Protein AF-A0A5B7T544-F1 (afdb_monomer_lite)

pLDDT: mean 82.54, std 13.6, range [43.19, 95.56]

Radius of gyration: 13.0 Å; chains: 1; bounding box: 30×30×32 Å

Foldseek 3Di:
DAPVLLVVLLVLLVVLLVLLVVVPDDPLSVVLNVLSVVLSCCCPVVVDDDPRSLVSLVVSLLVNLVSQVPHDDDDDPVSLVSNVVNLVSNDDPPCVSSVVSNVSSPPD

Organism: NCBI:txid938155

Sequence (108 aa):
MKYNQQQKMLKLLIEFQQDLLLNINNETNQQIVELLNDGIFKLSKEKCQGLVFDNLVHDLVQQISLKIANGNVSFNTETRKAWSAIVNMKKGPSDNSLAYTLLNLFHW

Secondary structure (DSSP, 8-state):
--HHHHHHHHHH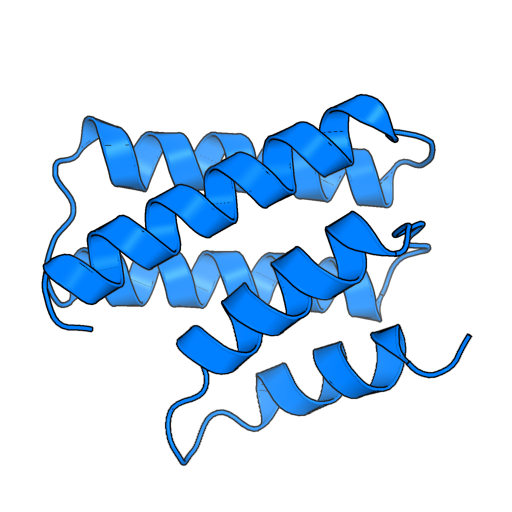HHHHHHHHHHT--SHHHHHHHHHHHHHHHHHHHS---HHHHHHHHHHHHHHHHHHHHHS-----HHHHHHHHHHHHHH--TT-GGGHHHHHHHS--

Structure (mmCIF, N/CA/C/O backbone):
data_AF-A0A5B7T544-F1
#
_entry.id   AF-A0A5B7T544-F1
#
loop_
_atom_site.group_PDB
_atom_site.id
_atom_site.type_symbol
_atom_site.label_atom_id
_atom_site.label_alt_id
_atom_site.label_comp_id
_atom_site.label_asym_id
_atom_site.label_entity_id
_atom_site.label_seq_id
_atom_site.pdbx_PDB_ins_code
_atom_site.Cartn_x
_atom_site.Cartn_y
_atom_site.Cartn_z
_atom_site.occupancy
_atom_site.B_iso_or_equiv
_atom_site.auth_seq_id
_atom_site.auth_comp_id
_atom_site.auth_asym_id
_atom_site.auth_atom_id
_atom_site.pdbx_PDB_model_num
ATOM 1 N N . MET A 1 1 ? -9.214 -4.407 11.052 1.00 82.81 1 MET A N 1
ATOM 2 C CA . MET A 1 1 ? -8.053 -3.968 11.854 1.00 82.81 1 MET A CA 1
ATOM 3 C C . MET A 1 1 ? -8.548 -3.159 13.051 1.00 82.81 1 MET A C 1
ATOM 5 O O . MET A 1 1 ? -9.561 -2.483 12.938 1.00 82.81 1 MET A O 1
ATOM 9 N N . LYS A 1 2 ? -7.877 -3.215 14.212 1.00 87.06 2 LYS A N 1
ATOM 10 C CA . LYS A 1 2 ? -8.159 -2.291 15.337 1.00 87.06 2 LYS A CA 1
ATOM 11 C C . LYS A 1 2 ? -7.650 -0.880 15.009 1.00 87.06 2 LYS A C 1
ATOM 13 O O . LYS A 1 2 ? -6.727 -0.752 14.213 1.00 87.06 2 LYS A O 1
ATOM 18 N N . TYR A 1 3 ? -8.153 0.161 15.676 1.00 85.75 3 TYR A N 1
ATOM 19 C CA . TYR A 1 3 ? -7.766 1.561 15.418 1.00 85.75 3 TYR A CA 1
ATOM 20 C C . TYR A 1 3 ? -6.241 1.797 15.353 1.00 85.75 3 TYR A C 1
ATOM 22 O O . TYR A 1 3 ? -5.741 2.320 14.362 1.00 85.75 3 TYR A O 1
ATOM 30 N N . ASN A 1 4 ? -5.469 1.311 16.334 1.00 88.94 4 ASN A N 1
ATOM 31 C CA . ASN A 1 4 ? -4.002 1.457 16.327 1.00 88.94 4 ASN A CA 1
ATOM 32 C C . ASN A 1 4 ? -3.333 0.747 15.134 1.00 88.94 4 ASN A C 1
ATOM 34 O O . ASN A 1 4 ? -2.304 1.194 14.632 1.00 88.94 4 ASN A O 1
ATOM 38 N N . GLN A 1 5 ? -3.913 -0.363 14.664 1.00 90.69 5 GLN A N 1
ATOM 39 C CA . GLN A 1 5 ? -3.453 -1.036 13.449 1.00 90.69 5 GLN A CA 1
ATOM 40 C C . GLN A 1 5 ? -3.816 -0.209 12.208 1.00 90.69 5 GLN A C 1
ATOM 42 O O . GLN A 1 5 ? -2.990 -0.073 11.320 1.00 90.69 5 GLN A O 1
ATOM 47 N N . GLN A 1 6 ? -4.997 0.406 12.159 1.00 90.56 6 GLN A N 1
ATOM 48 C CA . GLN A 1 6 ? -5.382 1.287 11.050 1.00 90.56 6 GLN A CA 1
ATOM 49 C C . GLN A 1 6 ? -4.447 2.500 10.945 1.00 90.56 6 GLN A C 1
ATOM 51 O O . GLN A 1 6 ? -3.937 2.793 9.868 1.00 90.56 6 GLN A O 1
ATOM 56 N N . GLN A 1 7 ? -4.103 3.132 12.070 1.00 91.75 7 GLN A N 1
ATOM 57 C CA . GLN A 1 7 ? -3.116 4.218 12.091 1.00 91.75 7 GLN A CA 1
ATOM 58 C C . GLN A 1 7 ? -1.733 3.766 11.607 1.00 91.75 7 GLN A C 1
ATOM 60 O O . GLN A 1 7 ? -1.095 4.453 10.810 1.00 91.75 7 GLN A O 1
ATOM 65 N N . LYS A 1 8 ? -1.270 2.594 12.059 1.00 93.62 8 LYS A N 1
ATOM 66 C CA . LYS A 1 8 ? 0.011 2.035 11.614 1.00 93.62 8 LYS A CA 1
ATOM 67 C C . LYS A 1 8 ? -0.004 1.680 10.122 1.00 93.62 8 LYS A C 1
ATOM 69 O O . LYS A 1 8 ? 0.983 1.943 9.447 1.00 93.62 8 LYS A O 1
ATOM 74 N N . MET A 1 9 ? -1.106 1.140 9.603 1.00 94.12 9 MET A N 1
ATOM 75 C CA . MET A 1 9 ? -1.281 0.871 8.173 1.00 94.12 9 MET A CA 1
ATOM 76 C C . MET A 1 9 ? -1.214 2.164 7.354 1.00 94.12 9 MET A C 1
ATOM 78 O O . MET A 1 9 ? -0.472 2.228 6.381 1.00 94.12 9 MET A O 1
ATOM 82 N N . LEU A 1 10 ? -1.932 3.211 7.772 1.00 94.25 10 LEU A N 1
ATOM 83 C CA . LEU A 1 10 ? -1.894 4.507 7.091 1.00 94.25 10 LEU A CA 1
ATOM 84 C C . LEU A 1 10 ? -0.475 5.087 7.067 1.00 94.25 10 LEU A C 1
ATOM 86 O O . LEU A 1 10 ? -0.025 5.560 6.028 1.00 94.25 10 LEU A O 1
ATOM 90 N N . LYS A 1 11 ? 0.249 4.999 8.188 1.00 94.44 11 LYS A N 1
ATOM 91 C CA . LYS A 1 11 ? 1.648 5.427 8.260 1.00 94.44 11 LYS A CA 1
ATOM 92 C C . LYS A 1 11 ? 2.535 4.655 7.274 1.00 94.44 11 LYS A C 1
ATOM 94 O O . LYS A 1 11 ? 3.283 5.287 6.540 1.00 94.44 11 LYS A O 1
ATOM 99 N N . LEU A 1 12 ? 2.408 3.328 7.215 1.00 94.81 12 LEU A N 1
ATOM 100 C CA . LEU A 1 12 ? 3.170 2.499 6.273 1.00 94.81 12 LEU A CA 1
ATOM 101 C C . LEU A 1 12 ? 2.866 2.847 4.809 1.00 94.81 12 LEU A C 1
ATOM 103 O O . LEU A 1 12 ? 3.784 2.883 3.997 1.00 94.81 12 LEU A O 1
ATOM 107 N N . LEU A 1 13 ? 1.600 3.119 4.467 1.00 95.50 13 LEU A N 1
ATOM 108 C CA . LEU A 1 13 ? 1.213 3.542 3.116 1.00 95.50 13 LEU A CA 1
ATOM 109 C C . LEU A 1 13 ? 1.864 4.879 2.731 1.00 95.50 13 LEU A C 1
ATOM 111 O O . LEU A 1 13 ? 2.354 5.009 1.612 1.00 95.50 13 LEU A O 1
ATOM 115 N N . ILE A 1 14 ? 1.906 5.843 3.657 1.00 94.25 14 ILE A N 1
ATOM 116 C CA . ILE A 1 14 ? 2.555 7.148 3.450 1.00 94.25 14 ILE A CA 1
ATOM 117 C C . ILE A 1 14 ? 4.072 6.992 3.286 1.00 94.25 14 ILE A C 1
ATOM 119 O O . ILE A 1 14 ? 4.643 7.563 2.364 1.00 94.25 14 ILE A O 1
ATOM 123 N N . GLU A 1 15 ? 4.725 6.207 4.147 1.00 93.50 15 GLU A N 1
ATOM 124 C CA . GLU A 1 15 ? 6.169 5.940 4.049 1.00 93.50 15 GLU A CA 1
ATOM 125 C C . GLU A 1 15 ? 6.510 5.268 2.711 1.00 93.50 15 GLU A C 1
ATOM 127 O O . GLU A 1 15 ? 7.385 5.730 1.983 1.00 93.50 15 GLU A O 1
ATOM 132 N N . PHE A 1 16 ? 5.740 4.248 2.322 1.00 93.81 16 PHE A N 1
ATOM 133 C CA . PHE A 1 16 ? 5.915 3.564 1.043 1.00 93.81 16 PHE A CA 1
ATOM 134 C C . PHE A 1 16 ? 5.755 4.505 -0.160 1.00 93.81 16 PHE A C 1
ATOM 136 O O . PHE A 1 16 ? 6.562 4.454 -1.086 1.00 93.81 16 PHE A O 1
ATOM 143 N N . GLN A 1 17 ? 4.747 5.382 -0.141 1.00 94.56 17 GLN A N 1
ATOM 144 C CA . GLN A 1 17 ? 4.524 6.400 -1.171 1.00 94.56 17 GLN A CA 1
ATOM 145 C C . GLN A 1 17 ? 5.708 7.373 -1.276 1.00 94.56 17 GLN A C 1
ATOM 147 O O . GLN A 1 17 ? 6.168 7.657 -2.382 1.00 94.56 17 GLN A O 1
ATOM 152 N N . GLN A 1 18 ? 6.206 7.879 -0.144 1.00 92.00 18 GLN A N 1
ATOM 153 C CA . GLN A 1 18 ? 7.342 8.803 -0.106 1.00 92.00 18 GLN A CA 1
ATOM 154 C C . GLN A 1 18 ? 8.610 8.157 -0.672 1.00 92.00 18 GLN A C 1
ATOM 156 O O . GLN A 1 18 ? 9.276 8.748 -1.522 1.00 92.00 18 GLN A O 1
ATOM 161 N N . ASP A 1 19 ? 8.899 6.920 -0.273 1.00 89.94 19 ASP A N 1
ATOM 162 C CA . ASP A 1 19 ? 10.060 6.180 -0.765 1.00 89.94 19 ASP A CA 1
ATOM 163 C C . ASP A 1 19 ? 9.964 5.887 -2.271 1.00 89.94 19 ASP A C 1
ATOM 165 O O . ASP A 1 19 ? 10.965 5.958 -2.991 1.00 89.94 19 ASP A O 1
ATOM 169 N N . LEU A 1 20 ? 8.762 5.590 -2.774 1.00 89.38 20 LEU A N 1
ATOM 170 C CA . LEU A 1 20 ? 8.503 5.392 -4.202 1.00 89.38 20 LEU A CA 1
ATOM 171 C C . LEU A 1 20 ? 8.681 6.674 -5.015 1.00 89.38 20 LEU A C 1
ATOM 173 O O . LEU A 1 20 ? 9.290 6.632 -6.083 1.00 89.38 20 LEU A O 1
ATOM 177 N N . LEU A 1 21 ? 8.187 7.805 -4.507 1.00 88.25 21 LEU A N 1
ATOM 178 C CA . LEU A 1 21 ? 8.339 9.121 -5.134 1.00 88.25 21 LEU A CA 1
ATOM 179 C C . LEU A 1 21 ? 9.813 9.501 -5.314 1.00 88.25 21 LEU A C 1
ATOM 181 O O . LEU A 1 21 ? 10.191 10.009 -6.367 1.00 88.25 21 LEU A O 1
ATOM 185 N N . LEU A 1 22 ? 10.652 9.209 -4.317 1.00 84.44 22 LEU A N 1
ATOM 186 C CA . LEU A 1 22 ? 12.094 9.469 -4.377 1.00 84.44 22 LEU A CA 1
ATOM 187 C C . LEU A 1 22 ? 12.828 8.597 -5.407 1.00 84.44 22 LEU A C 1
ATOM 189 O O . LEU A 1 22 ? 13.934 8.938 -5.818 1.00 84.44 22 LEU A O 1
ATOM 193 N N . ASN A 1 23 ? 12.231 7.478 -5.823 1.00 72.19 23 ASN A N 1
ATOM 194 C CA . ASN A 1 23 ? 12.846 6.478 -6.700 1.00 72.19 23 ASN A CA 1
ATOM 195 C C . ASN A 1 23 ? 12.007 6.217 -7.960 1.00 72.19 23 ASN A C 1
ATOM 197 O O . ASN A 1 23 ? 12.026 5.120 -8.528 1.00 72.19 23 ASN A O 1
ATOM 201 N N . ILE A 1 24 ? 11.237 7.215 -8.393 1.00 77.00 24 ILE A N 1
ATOM 202 C CA . ILE A 1 24 ? 10.339 7.082 -9.531 1.00 77.00 24 ILE A CA 1
ATOM 203 C C . ILE A 1 24 ? 11.157 7.013 -10.825 1.00 77.00 24 ILE A C 1
ATOM 205 O O . ILE A 1 24 ? 11.815 7.967 -11.232 1.00 77.00 24 ILE A O 1
ATOM 209 N N . ASN A 1 25 ? 11.181 5.838 -11.449 1.00 79.88 25 ASN A N 1
ATOM 210 C CA . ASN A 1 25 ? 12.036 5.584 -12.611 1.00 79.88 25 ASN A CA 1
ATOM 211 C C . ASN A 1 25 ? 11.326 4.832 -13.744 1.00 79.88 25 ASN A C 1
ATOM 213 O O . ASN A 1 25 ? 11.941 4.551 -14.769 1.00 79.88 25 ASN A O 1
ATOM 217 N N . ASN A 1 26 ? 10.045 4.499 -13.567 1.00 84.62 26 ASN A N 1
ATOM 218 C CA . ASN A 1 26 ? 9.234 3.824 -14.570 1.00 84.62 26 ASN A CA 1
ATOM 219 C C . ASN A 1 26 ? 7.746 4.180 -14.412 1.00 84.62 26 ASN A C 1
ATOM 221 O O . ASN A 1 26 ? 7.307 4.648 -13.358 1.00 84.62 26 ASN A O 1
ATOM 225 N N . GLU A 1 27 ? 6.983 3.929 -15.474 1.00 87.94 27 GLU A N 1
ATOM 226 C CA . GLU A 1 27 ? 5.547 4.206 -15.550 1.00 87.94 27 GLU A CA 1
ATOM 227 C C . GLU A 1 27 ? 4.739 3.416 -14.507 1.00 87.94 27 GLU A C 1
ATOM 229 O O . GLU A 1 27 ? 3.828 3.959 -13.887 1.00 87.94 27 GLU A O 1
ATOM 234 N N . THR A 1 28 ? 5.095 2.156 -14.236 1.00 87.88 28 THR A N 1
ATOM 235 C CA . THR A 1 28 ? 4.409 1.342 -13.220 1.00 87.88 28 THR A CA 1
ATOM 236 C C . THR A 1 28 ? 4.509 1.982 -11.833 1.00 87.88 28 THR A C 1
ATOM 238 O O . THR A 1 28 ? 3.512 2.069 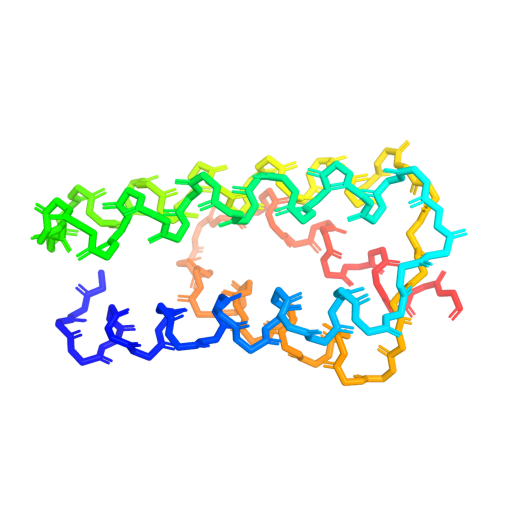-11.121 1.00 87.88 28 THR A O 1
ATOM 241 N N . ASN A 1 29 ? 5.690 2.481 -11.452 1.00 89.06 29 ASN A N 1
ATOM 242 C CA . ASN A 1 29 ? 5.912 3.187 -10.192 1.00 89.06 29 ASN A CA 1
ATOM 243 C C . ASN A 1 29 ? 5.080 4.484 -10.139 1.00 89.06 29 ASN A C 1
ATOM 245 O O . ASN A 1 29 ? 4.530 4.790 -9.084 1.00 89.06 29 ASN A O 1
ATOM 249 N N . GLN A 1 30 ? 4.937 5.212 -11.257 1.00 90.81 30 GLN A N 1
ATOM 250 C CA . GLN A 1 30 ? 4.062 6.394 -11.342 1.00 90.81 30 GLN A CA 1
ATOM 251 C C . GLN A 1 30 ? 2.598 6.043 -11.094 1.00 90.81 30 GLN A C 1
ATOM 253 O O . GLN A 1 30 ? 1.969 6.635 -10.220 1.00 90.81 30 GLN A O 1
ATOM 258 N N . GLN A 1 31 ? 2.089 5.015 -11.771 1.00 92.50 31 GLN A N 1
ATOM 259 C CA . GLN A 1 31 ? 0.716 4.547 -11.579 1.00 92.50 31 GLN A CA 1
ATOM 260 C C . GLN A 1 31 ? 0.471 4.070 -10.136 1.00 92.50 31 GLN A C 1
ATOM 262 O O . GLN A 1 31 ? -0.592 4.314 -9.569 1.00 92.50 31 GLN A O 1
ATOM 267 N N . ILE A 1 32 ? 1.452 3.411 -9.506 1.00 93.06 32 ILE A N 1
ATOM 268 C CA . ILE A 1 32 ? 1.360 3.006 -8.093 1.00 93.06 32 ILE A CA 1
ATOM 269 C C . ILE A 1 32 ? 1.298 4.233 -7.173 1.00 93.06 32 ILE A C 1
ATOM 271 O O . ILE A 1 32 ? 0.498 4.251 -6.239 1.00 93.06 32 ILE A O 1
ATOM 275 N N . VAL A 1 33 ? 2.111 5.260 -7.427 1.00 93.94 33 VAL A N 1
ATOM 276 C CA . VAL A 1 33 ? 2.093 6.512 -6.655 1.00 93.94 33 VAL A CA 1
ATOM 277 C C . VAL A 1 33 ? 0.749 7.231 -6.786 1.00 93.94 33 VAL A C 1
ATOM 279 O O . VAL A 1 33 ? 0.231 7.714 -5.782 1.00 93.94 33 VAL A O 1
ATOM 282 N N . GLU A 1 34 ? 0.154 7.273 -7.977 1.00 94.62 34 GLU A N 1
ATOM 283 C CA . GLU A 1 34 ? -1.178 7.857 -8.190 1.00 94.62 34 GLU A CA 1
ATOM 284 C C . GLU A 1 34 ? -2.254 7.126 -7.377 1.00 94.62 34 GLU A C 1
ATOM 286 O O . GLU A 1 34 ? -3.006 7.762 -6.636 1.00 94.62 34 GLU A O 1
ATOM 291 N N . LEU A 1 35 ? -2.260 5.788 -7.416 1.00 95.12 35 LEU A N 1
ATOM 292 C CA . LEU A 1 35 ? -3.158 4.974 -6.590 1.00 95.12 35 LEU A CA 1
ATOM 293 C C . LEU A 1 35 ? -2.966 5.250 -5.091 1.00 95.12 35 LEU A C 1
ATOM 295 O O . LEU A 1 35 ? -3.943 5.365 -4.347 1.00 95.12 35 LEU A O 1
ATOM 299 N N . LEU A 1 36 ? -1.713 5.373 -4.640 1.00 95.56 36 LEU A N 1
ATOM 300 C CA . LEU A 1 36 ? -1.391 5.692 -3.249 1.00 95.56 36 LEU A CA 1
ATOM 301 C C . LEU A 1 36 ? -1.878 7.087 -2.857 1.00 95.56 36 LEU A C 1
ATOM 303 O O . LEU A 1 36 ? -2.446 7.226 -1.778 1.00 95.56 36 LEU A O 1
ATOM 307 N N . ASN A 1 37 ? -1.705 8.098 -3.711 1.00 94.69 37 ASN A N 1
ATOM 308 C CA . ASN A 1 37 ? -2.182 9.457 -3.452 1.00 94.69 37 ASN A CA 1
ATOM 309 C C . ASN A 1 37 ? -3.694 9.468 -3.205 1.00 94.69 37 ASN A C 1
ATOM 311 O O . ASN A 1 37 ? -4.149 9.963 -2.171 1.00 94.69 37 ASN A O 1
ATOM 315 N N . ASP A 1 38 ? -4.460 8.863 -4.114 1.00 94.12 38 ASP A N 1
ATOM 316 C CA . ASP A 1 38 ? -5.918 8.796 -4.018 1.00 94.12 38 ASP A CA 1
ATOM 317 C C . ASP A 1 38 ? -6.370 7.994 -2.793 1.00 94.12 38 ASP A C 1
ATOM 319 O O . ASP A 1 38 ? -7.271 8.406 -2.054 1.00 94.12 38 ASP A O 1
ATOM 323 N N . GLY A 1 39 ? -5.729 6.849 -2.549 1.00 94.50 39 GLY A N 1
ATOM 324 C CA . GLY A 1 39 ? -6.022 5.982 -1.415 1.00 94.50 39 GLY A CA 1
ATOM 325 C C . GLY A 1 39 ? -5.733 6.650 -0.070 1.00 94.50 39 GLY A C 1
ATOM 326 O O . GLY A 1 39 ? -6.601 6.692 0.801 1.00 94.50 39 GLY A O 1
ATOM 327 N N . ILE A 1 40 ? -4.539 7.224 0.101 1.00 94.50 40 ILE A N 1
ATOM 328 C CA . ILE A 1 40 ? -4.128 7.932 1.323 1.00 94.50 40 ILE A CA 1
ATOM 329 C C . ILE A 1 40 ? -5.019 9.147 1.558 1.00 94.50 40 ILE A C 1
ATOM 331 O O . ILE A 1 40 ? -5.421 9.397 2.698 1.00 94.50 40 ILE A O 1
ATOM 335 N N . PHE A 1 41 ? -5.370 9.889 0.506 1.00 92.38 41 PHE A N 1
ATOM 336 C CA . PHE A 1 41 ? -6.287 11.014 0.622 1.00 92.38 41 PHE A CA 1
ATOM 337 C C . PHE A 1 41 ? -7.645 10.571 1.180 1.00 92.38 41 PHE A C 1
ATOM 339 O O . PHE A 1 41 ? -8.092 11.127 2.183 1.00 92.38 41 PHE A O 1
ATOM 346 N N . LYS A 1 42 ? -8.262 9.524 0.616 1.00 91.62 42 LYS A N 1
ATOM 347 C CA . LYS A 1 42 ? -9.537 8.980 1.118 1.00 91.62 42 LYS A CA 1
ATOM 348 C C . LYS A 1 42 ? -9.416 8.516 2.572 1.00 91.62 42 LYS A C 1
ATOM 350 O O . LYS A 1 42 ? -10.188 8.943 3.428 1.00 91.62 42 LYS A O 1
ATOM 355 N N . LEU A 1 43 ? -8.385 7.727 2.882 1.00 91.62 43 LEU A N 1
ATOM 356 C CA . LEU A 1 43 ? -8.150 7.193 4.229 1.00 91.62 43 LEU A CA 1
ATOM 357 C C . LEU A 1 43 ? -7.919 8.293 5.282 1.00 91.62 43 LEU A C 1
ATOM 359 O O . LEU A 1 43 ? -8.342 8.139 6.428 1.00 91.62 43 LEU A O 1
ATOM 363 N N . SER A 1 44 ? -7.255 9.392 4.913 1.00 86.38 44 SER A N 1
ATOM 364 C CA . SER A 1 44 ? -6.902 10.485 5.830 1.00 86.38 44 SER A CA 1
ATOM 365 C C . SER A 1 44 ? -8.005 11.532 5.989 1.00 86.38 44 SER A C 1
ATOM 367 O O . SER A 1 44 ? -8.248 11.996 7.106 1.00 86.38 44 SER A O 1
ATOM 369 N N . LYS A 1 45 ? -8.692 11.913 4.905 1.00 72.31 45 LYS A N 1
ATOM 370 C CA . LYS A 1 45 ? -9.655 13.021 4.930 1.00 72.31 45 LYS A CA 1
ATOM 371 C C . LYS A 1 45 ? -11.053 12.607 5.374 1.00 72.31 45 LYS A C 1
ATOM 373 O O . LYS A 1 45 ? -11.743 13.403 6.007 1.00 72.31 45 LYS A O 1
ATOM 378 N N . GLU A 1 46 ? -11.468 11.376 5.090 1.00 67.44 46 GLU A N 1
ATOM 379 C CA . GLU A 1 46 ? -12.835 10.917 5.372 1.00 67.44 46 GLU A CA 1
ATOM 380 C C . GLU A 1 46 ? -13.010 10.377 6.801 1.00 67.44 46 GLU A C 1
ATOM 382 O O . GLU A 1 46 ? -14.077 9.876 7.148 1.00 67.44 46 GLU A O 1
ATOM 387 N N . LYS A 1 47 ? -11.974 10.468 7.655 1.00 65.81 47 LYS A N 1
ATOM 388 C CA . LYS A 1 47 ? -11.928 9.788 8.965 1.00 65.81 47 LYS A CA 1
ATOM 389 C C . LYS A 1 47 ? -12.373 8.323 8.843 1.00 65.81 47 LYS A C 1
ATOM 391 O O . LYS A 1 47 ? -13.055 7.807 9.731 1.00 65.81 47 LYS A O 1
ATOM 396 N N . CYS A 1 48 ? -12.003 7.659 7.744 1.00 76.12 48 CYS A N 1
ATOM 397 C CA . CYS A 1 48 ? -12.341 6.262 7.526 1.00 76.12 48 CYS A CA 1
ATOM 398 C C . CYS A 1 48 ? -11.801 5.434 8.690 1.00 76.12 48 CYS A C 1
ATOM 400 O O . CYS A 1 48 ? -10.612 5.470 9.001 1.00 76.12 48 CYS A O 1
ATOM 402 N N . GLN A 1 49 ? -12.682 4.685 9.341 1.00 82.56 49 GLN A N 1
ATOM 403 C CA . GLN A 1 49 ? -12.345 3.812 10.460 1.00 82.56 49 GLN A CA 1
ATOM 404 C C . GLN A 1 49 ? -13.138 2.513 10.354 1.00 82.56 49 GLN A C 1
ATOM 406 O O . GLN A 1 49 ? -14.119 2.415 9.612 1.00 82.56 49 GLN A O 1
ATOM 411 N N . GLY A 1 50 ? -12.702 1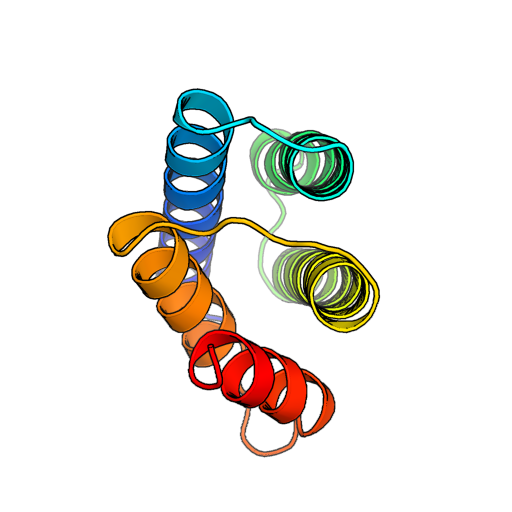.498 11.100 1.00 86.62 50 GLY A N 1
ATOM 412 C CA . GLY A 1 50 ? -13.375 0.202 11.131 1.00 86.62 50 GLY A CA 1
ATOM 413 C C . GLY A 1 50 ? -13.438 -0.442 9.744 1.00 86.62 50 GLY A C 1
ATOM 414 O O . GLY A 1 50 ? -12.455 -0.420 9.005 1.00 86.62 50 GLY A O 1
ATOM 415 N N . LEU A 1 51 ? -14.593 -1.001 9.385 1.00 86.31 51 LEU A N 1
ATOM 416 C CA . LEU A 1 51 ? -14.763 -1.774 8.151 1.00 86.31 51 LEU A CA 1
ATOM 417 C C . LEU A 1 51 ? -14.477 -0.960 6.877 1.00 86.31 51 LEU A C 1
ATOM 419 O O . LEU A 1 51 ? -13.894 -1.481 5.934 1.00 86.31 51 LEU A O 1
ATOM 423 N N . VAL A 1 52 ? -14.859 0.321 6.851 1.00 88.31 52 VAL A N 1
ATOM 424 C CA . VAL A 1 52 ? -14.674 1.181 5.668 1.00 88.31 52 VAL A CA 1
ATOM 425 C C . VAL A 1 52 ? -13.189 1.368 5.368 1.00 88.31 52 VAL A C 1
ATOM 427 O O . VAL A 1 52 ? -12.762 1.214 4.227 1.00 88.31 52 VAL A O 1
ATOM 430 N N . PHE A 1 53 ? -12.392 1.627 6.407 1.00 90.94 53 PHE A N 1
ATOM 431 C CA . PHE A 1 53 ? -10.938 1.707 6.282 1.00 90.94 53 PHE A CA 1
ATOM 432 C C . PHE A 1 53 ? -10.352 0.380 5.794 1.00 90.94 53 PHE A C 1
ATOM 434 O O . PHE A 1 53 ? -9.541 0.362 4.872 1.00 90.94 53 PHE A O 1
ATOM 441 N N . ASP A 1 54 ? -10.775 -0.735 6.393 1.00 88.06 54 ASP A N 1
ATOM 442 C CA . ASP A 1 54 ? -10.258 -2.057 6.040 1.00 88.06 54 ASP A CA 1
ATOM 443 C C . ASP A 1 54 ? -10.545 -2.416 4.571 1.00 88.06 54 ASP A C 1
ATOM 445 O O . ASP A 1 54 ? -9.669 -2.962 3.898 1.00 88.06 54 ASP A O 1
ATOM 449 N N . ASN A 1 55 ? -11.735 -2.073 4.068 1.00 88.44 55 ASN A N 1
ATOM 450 C CA . ASN A 1 55 ? -12.137 -2.310 2.681 1.00 88.44 55 ASN A CA 1
ATOM 451 C C . ASN A 1 55 ? -11.354 -1.434 1.697 1.00 88.44 55 ASN A C 1
ATOM 453 O O . ASN A 1 55 ? -10.869 -1.943 0.691 1.00 88.44 55 ASN A O 1
ATOM 457 N N . LEU A 1 56 ? -11.178 -0.143 2.002 1.00 91.19 56 LEU A N 1
ATOM 458 C CA . LEU A 1 56 ? -10.375 0.762 1.172 1.00 91.19 56 LEU A CA 1
ATOM 459 C C . LEU A 1 56 ? -8.91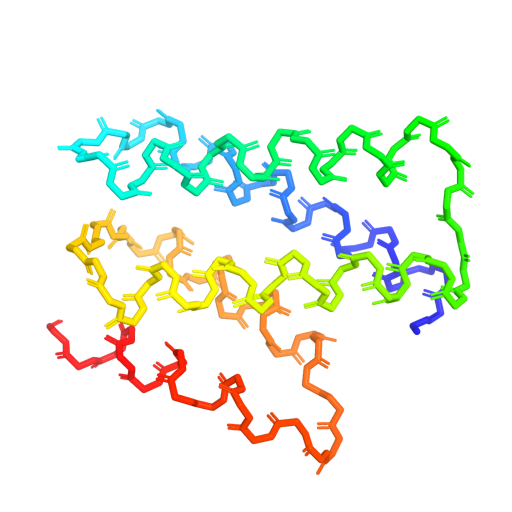4 0.312 1.095 1.00 91.19 56 LEU A C 1
ATOM 461 O O . LEU A 1 56 ? -8.327 0.301 0.018 1.00 91.19 56 LEU A O 1
ATOM 465 N N . VAL A 1 57 ? -8.331 -0.103 2.225 1.00 92.06 57 VAL A N 1
ATOM 466 C CA . VAL A 1 57 ? -6.971 -0.656 2.238 1.00 92.06 57 VAL A CA 1
ATOM 467 C C . VAL A 1 57 ? -6.902 -1.961 1.451 1.00 92.06 57 VAL A C 1
ATOM 469 O O . VAL A 1 57 ? -5.928 -2.174 0.737 1.00 92.06 57 VAL A O 1
ATOM 472 N N . HIS A 1 58 ? -7.901 -2.840 1.566 1.00 90.06 58 HIS A N 1
ATOM 473 C CA . HIS A 1 58 ? -7.926 -4.084 0.798 1.00 90.06 58 HIS A CA 1
ATOM 474 C C . HIS A 1 58 ? -7.897 -3.823 -0.707 1.00 90.06 58 HIS A C 1
ATOM 476 O O . HIS A 1 58 ? -7.028 -4.363 -1.388 1.00 90.06 58 HIS A O 1
ATOM 482 N N . ASP A 1 59 ? -8.798 -2.969 -1.188 1.00 90.25 59 ASP A N 1
ATOM 483 C CA . ASP A 1 59 ? -8.907 -2.608 -2.599 1.00 90.25 59 ASP A CA 1
ATOM 484 C C . ASP A 1 59 ? -7.616 -1.946 -3.107 1.00 90.25 59 ASP A C 1
ATOM 486 O O . ASP A 1 59 ? -7.028 -2.388 -4.094 1.00 90.25 59 ASP A O 1
ATOM 490 N N . LEU A 1 60 ? -7.082 -0.976 -2.357 1.00 93.44 60 LEU A N 1
ATOM 491 C CA . LEU A 1 60 ? -5.820 -0.315 -2.689 1.00 93.44 60 LEU A CA 1
ATOM 492 C C . LEU A 1 60 ? -4.654 -1.311 -2.794 1.00 93.44 60 LEU A C 1
ATOM 494 O O . LEU A 1 60 ? -3.910 -1.311 -3.776 1.00 93.44 60 LEU A O 1
ATOM 498 N N . VAL A 1 61 ? -4.493 -2.184 -1.794 1.00 91.62 61 VAL A N 1
ATOM 499 C CA . VAL A 1 61 ? -3.414 -3.183 -1.772 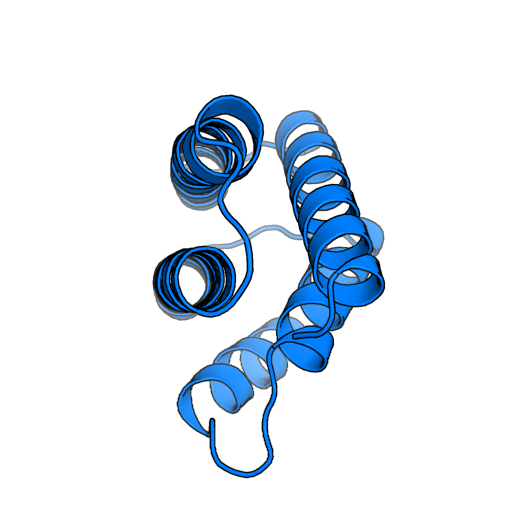1.00 91.62 61 VAL A CA 1
ATOM 500 C C . VAL A 1 61 ? -3.570 -4.188 -2.914 1.00 91.62 61 VAL A C 1
ATOM 502 O O . VAL A 1 61 ? -2.568 -4.605 -3.501 1.00 91.62 61 VAL A O 1
ATOM 505 N N . GLN A 1 62 ? -4.802 -4.564 -3.259 1.00 88.44 62 GLN A N 1
ATOM 506 C CA . GLN A 1 62 ? -5.085 -5.454 -4.379 1.00 88.44 62 GLN A CA 1
ATOM 507 C C . GLN A 1 62 ? -4.739 -4.802 -5.725 1.00 88.44 62 GLN A C 1
ATOM 509 O O . GLN A 1 62 ? -4.059 -5.423 -6.541 1.00 88.44 62 GLN A O 1
ATOM 514 N N . GLN A 1 63 ? -5.134 -3.548 -5.950 1.00 90.69 63 GLN A N 1
ATOM 515 C CA . GLN A 1 63 ? -4.820 -2.823 -7.185 1.00 90.69 63 GLN A CA 1
ATOM 516 C C . GLN A 1 63 ? -3.311 -2.638 -7.373 1.00 90.69 63 GLN A C 1
ATOM 518 O O . GLN A 1 63 ? -2.780 -2.942 -8.444 1.00 90.69 63 GLN A O 1
ATOM 523 N N . ILE A 1 64 ? -2.597 -2.225 -6.321 1.00 90.69 64 ILE A N 1
ATOM 524 C CA . ILE A 1 64 ? -1.135 -2.089 -6.363 1.00 90.69 64 ILE A CA 1
ATOM 525 C C . ILE A 1 64 ? -0.478 -3.457 -6.594 1.00 90.69 64 ILE A C 1
ATOM 527 O O . ILE A 1 64 ? 0.430 -3.569 -7.412 1.00 90.69 64 ILE A O 1
ATOM 531 N N . SER A 1 65 ? -0.971 -4.520 -5.950 1.00 87.75 65 SER A N 1
ATOM 532 C CA . SER A 1 65 ? -0.481 -5.887 -6.176 1.00 87.75 65 SER A CA 1
ATOM 533 C C . SER A 1 65 ? -0.595 -6.319 -7.637 1.00 87.75 65 SER A C 1
ATOM 535 O O . SER A 1 65 ? 0.349 -6.884 -8.186 1.00 87.75 65 SER A O 1
ATOM 537 N N . LEU A 1 66 ? -1.729 -6.036 -8.283 1.00 85.88 66 LEU A N 1
ATOM 538 C CA . LEU A 1 66 ? -1.941 -6.351 -9.696 1.00 85.88 66 LEU A CA 1
ATOM 539 C C . LEU A 1 66 ? -1.007 -5.546 -10.604 1.00 85.88 66 LEU A C 1
ATOM 541 O O . LEU A 1 66 ? -0.478 -6.095 -11.569 1.00 85.88 66 LEU A O 1
ATOM 545 N N . LYS A 1 67 ? -0.760 -4.268 -10.290 1.00 86.88 67 LYS A N 1
ATOM 546 C CA . LYS A 1 67 ? 0.227 -3.450 -11.010 1.00 86.88 67 LYS A CA 1
ATOM 547 C C . LYS A 1 67 ? 1.642 -4.005 -10.855 1.00 86.88 67 LYS A C 1
ATOM 549 O O . LYS A 1 67 ? 2.361 -4.075 -11.843 1.00 86.88 67 LYS A O 1
ATOM 554 N N . ILE A 1 68 ? 2.008 -4.467 -9.656 1.00 85.94 68 ILE A N 1
ATOM 555 C CA . ILE A 1 68 ? 3.306 -5.106 -9.405 1.00 85.94 68 ILE A CA 1
ATOM 556 C C . ILE A 1 68 ? 3.450 -6.417 -10.176 1.00 85.94 68 ILE A C 1
ATOM 558 O O . ILE A 1 68 ? 4.505 -6.679 -10.741 1.00 85.94 68 ILE A O 1
ATOM 562 N N . ALA A 1 69 ? 2.405 -7.244 -10.215 1.00 83.19 69 ALA A N 1
ATOM 563 C CA . ALA A 1 69 ? 2.460 -8.533 -10.897 1.00 83.19 69 ALA A CA 1
ATOM 564 C C . ALA A 1 69 ? 2.520 -8.411 -12.430 1.00 83.19 69 ALA A C 1
ATOM 566 O O . ALA A 1 69 ? 3.118 -9.267 -13.076 1.00 83.19 69 ALA A O 1
ATOM 567 N N . ASN A 1 70 ? 1.903 -7.371 -12.999 1.00 81.06 70 ASN A N 1
ATOM 568 C CA . ASN A 1 70 ? 1.748 -7.210 -14.449 1.00 81.06 70 ASN A CA 1
ATOM 569 C C . ASN A 1 70 ? 2.685 -6.163 -15.071 1.00 81.06 70 ASN A C 1
ATOM 571 O O . ASN A 1 70 ? 2.696 -6.012 -16.291 1.00 81.06 70 ASN A O 1
ATOM 575 N N . GLY A 1 71 ? 3.417 -5.403 -14.257 1.00 77.94 71 GLY A N 1
ATOM 576 C CA . GLY A 1 71 ? 4.249 -4.291 -14.704 1.00 77.94 71 GLY A CA 1
ATOM 577 C C . GLY A 1 71 ? 5.718 -4.468 -14.347 1.00 77.94 71 GLY A C 1
ATOM 578 O O . GLY A 1 71 ? 6.085 -5.258 -13.480 1.00 77.94 71 GLY A O 1
ATOM 579 N N . ASN A 1 72 ? 6.576 -3.689 -15.006 1.00 79.44 72 ASN A N 1
ATOM 580 C CA . ASN A 1 72 ? 7.975 -3.589 -14.612 1.00 79.44 72 ASN A CA 1
ATOM 581 C C . ASN A 1 72 ? 8.075 -2.675 -13.388 1.00 79.44 72 ASN A C 1
ATOM 583 O O . ASN A 1 72 ? 7.849 -1.470 -13.511 1.00 79.44 72 ASN A O 1
ATOM 587 N N . VAL A 1 73 ? 8.380 -3.246 -12.226 1.00 80.12 73 VAL A N 1
ATOM 588 C CA . VAL A 1 73 ? 8.492 -2.519 -10.961 1.00 80.12 73 VAL A CA 1
ATOM 589 C C . VAL A 1 73 ? 9.939 -2.479 -10.507 1.00 80.12 73 VAL A C 1
ATOM 591 O O . VAL A 1 73 ? 10.613 -3.500 -10.417 1.00 80.12 73 VAL A O 1
ATOM 594 N N . SER A 1 74 ? 10.392 -1.287 -10.131 1.00 79.75 74 SER A N 1
ATOM 595 C CA . SER A 1 74 ? 11.727 -1.076 -9.583 1.00 79.75 74 SER A CA 1
ATOM 596 C C . SER A 1 74 ? 11.605 -0.648 -8.130 1.00 79.75 74 SER A C 1
ATOM 598 O O . SER A 1 74 ? 11.583 0.546 -7.827 1.00 79.75 74 SER A O 1
ATOM 600 N N . PHE A 1 75 ? 11.521 -1.625 -7.229 1.00 86.31 75 PHE A N 1
ATOM 601 C CA . PHE A 1 75 ? 11.616 -1.381 -5.792 1.00 86.31 75 PHE A CA 1
ATOM 602 C C . PHE A 1 75 ? 13.061 -1.558 -5.325 1.00 86.31 75 PHE A C 1
ATOM 604 O O . PHE A 1 75 ? 13.712 -2.561 -5.616 1.00 86.31 75 PHE A O 1
ATOM 611 N N . ASN A 1 76 ? 13.561 -0.588 -4.569 1.00 84.88 76 ASN A N 1
ATOM 612 C CA . ASN A 1 76 ? 14.787 -0.730 -3.792 1.00 84.88 76 ASN A CA 1
ATOM 613 C C . ASN A 1 76 ? 14.522 -1.515 -2.489 1.00 84.88 76 ASN A C 1
ATOM 615 O O . ASN A 1 76 ? 13.401 -1.931 -2.196 1.00 84.88 76 ASN A O 1
ATOM 619 N N . THR A 1 77 ? 15.558 -1.728 -1.681 1.00 85.88 77 THR A N 1
ATOM 620 C CA . THR A 1 77 ? 15.451 -2.487 -0.426 1.00 85.88 77 THR A CA 1
ATOM 621 C C . THR A 1 77 ? 14.391 -1.934 0.532 1.00 85.88 77 THR A C 1
ATOM 623 O O . THR A 1 77 ? 13.637 -2.718 1.108 1.00 85.88 77 THR A O 1
ATOM 626 N N . GLU A 1 78 ? 14.295 -0.614 0.685 1.00 86.00 78 GLU A N 1
ATOM 627 C CA . GLU A 1 78 ? 13.369 0.005 1.642 1.00 86.00 78 GLU A CA 1
ATOM 628 C C . GLU A 1 78 ? 11.918 -0.048 1.150 1.00 86.00 78 GLU A C 1
ATOM 630 O O . GLU A 1 78 ? 11.047 -0.537 1.869 1.00 86.00 78 GLU A O 1
ATOM 635 N N . THR A 1 79 ? 11.666 0.282 -0.121 1.00 88.00 79 THR A N 1
ATOM 636 C CA . THR A 1 79 ? 10.333 0.131 -0.738 1.00 88.00 79 THR A CA 1
ATOM 637 C C . THR A 1 79 ? 9.839 -1.320 -0.712 1.00 88.00 79 THR A C 1
ATOM 639 O O . THR A 1 79 ? 8.673 -1.561 -0.393 1.00 88.00 79 THR A O 1
ATOM 642 N N . ARG A 1 80 ? 10.714 -2.318 -0.935 1.00 87.56 80 ARG A N 1
ATOM 643 C CA . ARG A 1 80 ? 10.351 -3.743 -0.774 1.00 87.56 80 ARG A CA 1
ATOM 644 C C . ARG A 1 80 ? 9.968 -4.085 0.668 1.00 87.56 80 ARG A C 1
ATOM 646 O O . ARG A 1 80 ? 8.987 -4.799 0.882 1.00 87.56 80 ARG A O 1
ATOM 653 N N . LYS A 1 81 ? 10.719 -3.595 1.662 1.00 88.56 81 LYS A N 1
ATOM 654 C CA . LYS A 1 81 ? 10.416 -3.822 3.087 1.00 88.56 81 LYS A CA 1
ATOM 655 C C . LYS A 1 81 ? 9.080 -3.194 3.479 1.00 88.56 81 LYS A C 1
ATOM 657 O O . LYS A 1 81 ? 8.262 -3.874 4.099 1.00 88.56 81 LYS A O 1
ATOM 662 N N . ALA A 1 82 ? 8.850 -1.939 3.095 1.00 90.62 82 ALA A N 1
ATOM 663 C CA . ALA A 1 82 ? 7.613 -1.221 3.380 1.00 90.62 82 ALA A CA 1
ATOM 664 C C . ALA A 1 82 ? 6.403 -1.938 2.763 1.00 90.62 82 ALA A C 1
ATOM 666 O O . ALA A 1 82 ? 5.433 -2.235 3.462 1.00 90.62 82 ALA A O 1
ATOM 667 N N . TRP A 1 83 ? 6.498 -2.333 1.490 1.00 91.38 83 TRP A N 1
ATOM 668 C CA . TRP A 1 83 ? 5.434 -3.087 0.832 1.00 91.38 83 TRP A CA 1
ATOM 669 C C . TRP A 1 83 ? 5.177 -4.456 1.474 1.00 91.38 83 TRP A C 1
ATOM 671 O O . TRP A 1 83 ? 4.029 -4.828 1.716 1.00 91.38 83 TRP A O 1
ATOM 681 N N . SER A 1 84 ? 6.232 -5.198 1.819 1.00 88.44 84 SER A N 1
ATOM 682 C CA . SER A 1 84 ? 6.099 -6.474 2.534 1.00 88.44 84 SER A CA 1
ATOM 683 C C . SER A 1 84 ? 5.383 -6.297 3.878 1.00 88.44 84 SER A C 1
ATOM 685 O O . SER A 1 84 ? 4.496 -7.081 4.224 1.00 88.44 84 SER A O 1
ATOM 687 N N . ALA A 1 85 ? 5.699 -5.233 4.624 1.00 89.88 85 ALA A N 1
ATOM 688 C CA . ALA A 1 85 ? 5.013 -4.907 5.871 1.00 89.88 85 ALA A CA 1
ATOM 689 C C . ALA A 1 85 ? 3.522 -4.597 5.650 1.00 89.88 85 ALA A C 1
ATOM 691 O O . ALA A 1 85 ? 2.690 -5.108 6.402 1.00 89.88 85 ALA A O 1
ATOM 692 N N . ILE A 1 86 ? 3.178 -3.831 4.607 1.00 91.75 86 ILE A N 1
ATOM 693 C CA . ILE A 1 86 ? 1.788 -3.533 4.220 1.00 91.75 86 ILE A CA 1
ATOM 694 C C . ILE A 1 86 ? 1.025 -4.829 3.919 1.00 91.75 86 ILE A C 1
ATOM 696 O O . ILE A 1 86 ? -0.023 -5.090 4.516 1.00 91.75 86 ILE A O 1
ATOM 700 N N . VAL A 1 87 ? 1.568 -5.684 3.048 1.00 88.69 87 VAL A N 1
ATOM 701 C CA . VAL A 1 87 ? 0.917 -6.942 2.656 1.00 88.69 87 VAL A CA 1
ATOM 702 C C . VAL A 1 87 ? 0.747 -7.879 3.850 1.00 88.69 87 VAL A C 1
ATOM 704 O O . VAL A 1 87 ? -0.334 -8.433 4.045 1.00 88.69 87 VAL A O 1
ATOM 707 N N . ASN A 1 88 ? 1.772 -8.035 4.689 1.00 85.44 88 ASN A N 1
ATOM 708 C CA . ASN A 1 88 ? 1.691 -8.887 5.878 1.00 85.44 88 ASN A CA 1
ATOM 709 C C . ASN A 1 88 ? 0.687 -8.360 6.903 1.00 85.44 88 ASN A C 1
ATOM 711 O O . ASN A 1 88 ? 0.003 -9.142 7.557 1.00 85.44 88 ASN A O 1
ATOM 715 N N . MET A 1 89 ? 0.565 -7.041 7.026 1.00 85.62 89 MET A N 1
ATOM 716 C CA . MET A 1 89 ? -0.417 -6.426 7.906 1.00 85.62 89 MET A CA 1
ATOM 717 C C . MET A 1 89 ? -1.849 -6.573 7.373 1.00 85.62 89 MET A C 1
ATOM 719 O O . MET A 1 89 ? -2.790 -6.607 8.169 1.00 85.62 89 MET A O 1
ATOM 723 N N . LYS A 1 90 ? -2.020 -6.710 6.049 1.00 79.69 90 LYS A N 1
ATOM 724 C CA . LYS A 1 90 ? -3.309 -7.023 5.422 1.00 79.69 90 LYS A CA 1
ATOM 725 C C . LYS A 1 90 ? -3.644 -8.517 5.411 1.00 79.69 90 LYS A C 1
ATOM 727 O O . LYS A 1 90 ? -4.834 -8.839 5.444 1.00 79.69 90 LYS A O 1
ATOM 732 N N . LYS A 1 91 ? -2.650 -9.413 5.350 1.00 68.56 91 LYS A N 1
ATOM 733 C CA . LYS A 1 91 ? -2.851 -10.871 5.345 1.00 68.56 91 LYS A CA 1
ATOM 734 C C . LYS A 1 91 ? -3.679 -11.300 6.561 1.00 68.56 91 LYS A C 1
ATOM 736 O O . LYS A 1 91 ? -3.174 -11.469 7.667 1.00 68.56 91 LYS A O 1
ATOM 741 N N . GLY A 1 92 ? -4.973 -11.494 6.329 1.00 55.69 92 GLY A N 1
ATOM 742 C CA . GLY A 1 92 ? -5.800 -12.375 7.137 1.00 55.69 92 GLY A CA 1
ATOM 743 C C . GLY A 1 92 ? -5.545 -13.831 6.732 1.00 55.69 92 GLY A C 1
ATOM 744 O O . GLY A 1 92 ? -4.951 -14.075 5.680 1.00 55.69 92 GLY A O 1
ATOM 745 N N . PRO A 1 93 ? -6.004 -14.809 7.527 1.00 43.31 93 PRO A N 1
ATOM 746 C CA . PRO A 1 93 ? -5.718 -16.230 7.315 1.00 43.31 93 PRO A CA 1
ATOM 747 C C . PRO A 1 93 ? -6.213 -16.833 5.979 1.00 43.31 93 PRO A C 1
ATOM 749 O O . PRO A 1 93 ? -5.922 -17.995 5.723 1.00 43.31 93 PRO A O 1
ATOM 752 N N . SER A 1 94 ? -6.920 -16.090 5.116 1.00 45.72 94 SER A N 1
ATOM 753 C CA . SER A 1 94 ? -7.515 -16.598 3.865 1.00 45.72 94 SER A CA 1
ATOM 754 C C . SER A 1 94 ? -7.171 -15.823 2.576 1.00 45.72 94 SER A C 1
ATOM 756 O O . SER A 1 94 ? -7.661 -16.190 1.510 1.00 45.72 94 SER A O 1
ATOM 758 N N . ASP A 1 95 ? -6.334 -14.779 2.617 1.00 54.09 95 ASP A N 1
ATOM 759 C CA . ASP A 1 95 ? -6.104 -13.890 1.458 1.00 54.09 95 ASP A CA 1
ATOM 760 C C . ASP A 1 95 ? -4.928 -14.375 0.571 1.00 54.09 95 ASP A C 1
ATOM 762 O O . ASP A 1 95 ? -3.830 -13.809 0.561 1.00 54.09 95 ASP A O 1
ATOM 766 N N . ASN A 1 96 ? -5.143 -15.471 -0.169 1.00 55.81 96 ASN A N 1
ATOM 767 C CA . ASN A 1 96 ? -4.136 -16.083 -1.060 1.00 55.81 96 ASN A CA 1
ATOM 768 C C . ASN A 1 96 ? -3.761 -15.205 -2.271 1.00 55.81 96 ASN A C 1
ATOM 770 O O . ASN A 1 96 ? -2.681 -15.375 -2.837 1.00 55.81 96 ASN A O 1
ATOM 774 N N . SER A 1 97 ? -4.608 -14.243 -2.652 1.00 55.56 97 SER A N 1
ATOM 775 C CA . SER A 1 97 ? -4.352 -13.314 -3.766 1.00 55.56 97 SER A CA 1
ATOM 776 C C . SER A 1 97 ? -3.097 -12.458 -3.543 1.00 55.56 97 SER A C 1
ATOM 778 O O . SER A 1 97 ? -2.375 -12.160 -4.490 1.00 55.56 97 SER A O 1
ATOM 780 N N . LEU A 1 98 ? -2.782 -12.133 -2.285 1.00 62.31 98 LEU A N 1
ATOM 781 C CA . LEU A 1 98 ? -1.632 -11.306 -1.908 1.00 62.31 98 LEU A CA 1
ATOM 782 C C . LEU A 1 98 ? -0.329 -12.103 -1.739 1.00 62.31 98 LEU A C 1
ATOM 784 O O . LEU A 1 98 ? 0.750 -11.523 -1.602 1.00 62.31 98 LEU A O 1
ATOM 788 N N . ALA A 1 99 ? -0.402 -13.438 -1.723 1.00 59.62 99 ALA A N 1
ATOM 789 C CA . ALA A 1 99 ? 0.780 -14.292 -1.622 1.00 59.62 99 ALA A CA 1
ATOM 790 C C . ALA A 1 99 ? 1.640 -14.233 -2.896 1.00 59.62 99 ALA A C 1
ATOM 792 O O . ALA A 1 99 ? 2.867 -14.228 -2.800 1.00 59.62 99 ALA A O 1
ATOM 793 N N . TYR A 1 100 ? 1.006 -14.107 -4.065 1.00 57.00 100 TYR A N 1
ATOM 794 C CA . TYR A 1 100 ? 1.694 -13.972 -5.351 1.00 57.00 100 TYR A CA 1
ATOM 795 C C . TYR A 1 100 ? 2.478 -12.660 -5.462 1.00 57.00 100 TYR A C 1
ATOM 797 O O . TYR A 1 100 ? 3.587 -12.652 -5.992 1.00 57.00 100 TYR A O 1
ATOM 805 N N . THR A 1 101 ? 1.965 -11.570 -4.881 1.00 58.81 101 THR A N 1
ATOM 806 C CA . THR A 1 101 ? 2.676 -10.285 -4.839 1.00 58.81 101 THR A CA 1
ATOM 807 C C . THR A 1 101 ? 3.989 -10.389 -4.071 1.00 58.81 101 THR A C 1
ATOM 809 O O . THR A 1 101 ? 4.994 -9.822 -4.487 1.00 58.81 101 THR A O 1
ATOM 812 N N . LEU A 1 102 ? 4.000 -11.125 -2.955 1.00 59.59 102 LEU A N 1
ATOM 813 C CA . LEU A 1 102 ?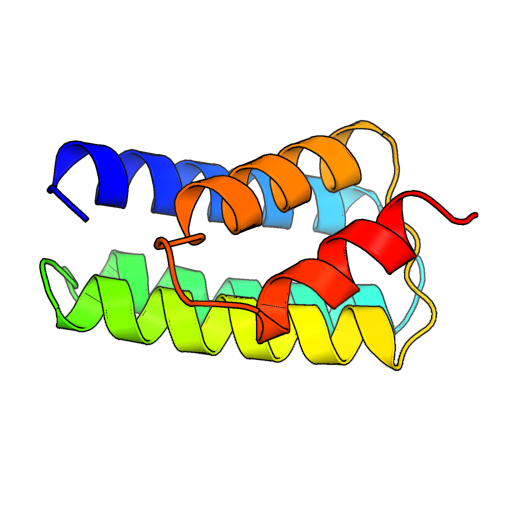 5.221 -11.340 -2.177 1.00 59.59 102 LEU A CA 1
ATOM 814 C C . LEU A 1 102 ? 6.228 -12.191 -2.950 1.00 59.59 102 LEU A C 1
ATOM 816 O O . LEU A 1 102 ? 7.400 -11.842 -2.975 1.00 59.59 102 LEU A O 1
ATOM 820 N N . LEU A 1 103 ? 5.782 -13.266 -3.605 1.00 58.88 103 LEU A N 1
ATOM 821 C CA . LEU A 1 103 ? 6.666 -14.130 -4.392 1.00 58.88 103 LEU A CA 1
ATOM 822 C C . LEU A 1 103 ? 7.383 -13.351 -5.505 1.00 58.88 103 LEU A C 1
ATOM 824 O O . LEU A 1 103 ? 8.602 -13.441 -5.610 1.00 58.88 103 LEU A O 1
ATOM 828 N N . ASN A 1 104 ? 6.670 -12.511 -6.261 1.00 57.69 104 ASN A N 1
ATOM 829 C CA . ASN A 1 104 ? 7.279 -11.724 -7.341 1.00 57.69 104 ASN A CA 1
ATOM 830 C C . ASN A 1 104 ? 8.308 -10.691 -6.849 1.00 57.69 104 ASN A C 1
ATOM 832 O O . ASN A 1 104 ? 9.231 -10.353 -7.583 1.00 57.69 104 ASN A O 1
ATOM 836 N N . LEU A 1 105 ? 8.196 -10.213 -5.607 1.00 58.62 105 LEU A N 1
ATOM 837 C CA . LEU A 1 105 ? 9.124 -9.223 -5.047 1.00 58.62 105 LEU A CA 1
ATOM 838 C C . LEU A 1 105 ? 10.466 -9.793 -4.591 1.00 58.62 105 LEU A C 1
ATOM 840 O O . LEU A 1 105 ? 11.417 -9.028 -4.433 1.00 58.62 105 LEU A O 1
ATOM 844 N N . PHE A 1 106 ? 10.535 -11.104 -4.357 1.00 55.06 106 PHE A N 1
ATOM 845 C CA . PHE A 1 106 ? 11.746 -11.798 -3.908 1.00 55.06 106 PHE A CA 1
ATOM 846 C C . PHE A 1 106 ? 12.391 -12.661 -5.005 1.00 55.06 106 PHE A C 1
ATOM 848 O O . PHE A 1 106 ? 13.391 -13.321 -4.740 1.00 55.06 106 PHE A O 1
ATOM 855 N N . HIS A 1 107 ? 11.843 -12.651 -6.223 1.00 48.31 107 HIS A N 1
ATOM 856 C CA . HIS A 1 107 ? 12.307 -13.446 -7.366 1.00 48.31 107 HIS A CA 1
ATOM 857 C C . HIS A 1 107 ? 12.943 -12.589 -8.480 1.00 48.31 107 HIS A C 1
ATOM 859 O O . HIS A 1 107 ? 12.660 -12.815 -9.653 1.00 48.31 107 HIS A O 1
ATOM 865 N N . TRP A 1 108 ? 13.784 -11.609 -8.127 1.00 43.19 108 TRP A N 1
ATOM 866 C CA . TRP A 1 108 ? 14.608 -10.841 -9.077 1.00 43.19 108 TRP A CA 1
ATOM 867 C C . TRP A 1 108 ? 15.992 -10.553 -8.498 1.00 43.19 108 TRP A C 1
ATOM 869 O O . TRP A 1 108 ? 16.052 -9.918 -7.418 1.00 43.19 108 TRP A O 1
#